Protein AF-A0A925D1R1-F1 (afdb_monomer)

Mean predicted aligned error: 11.57 Å

Radius of gyration: 19.48 Å; Cα contacts (8 Å, |Δi|>4): 40; chains: 1; bounding box: 42×37×50 Å

Structure (mmCIF, N/CA/C/O backbone):
data_AF-A0A925D1R1-F1
#
_entry.id   AF-A0A925D1R1-F1
#
loop_
_atom_site.group_PDB
_atom_site.id
_atom_site.type_symbol
_atom_site.label_atom_id
_atom_site.label_alt_id
_atom_site.label_comp_id
_atom_site.label_asym_id
_atom_site.label_entity_id
_atom_site.label_seq_id
_atom_site.pdbx_PDB_ins_code
_atom_site.Cartn_x
_atom_site.Cartn_y
_atom_site.Cartn_z
_atom_site.occupancy
_atom_site.B_iso_or_equiv
_atom_site.auth_seq_id
_atom_site.auth_comp_id
_atom_site.auth_asym_id
_atom_site.auth_atom_id
_atom_site.pdbx_PDB_model_num
ATOM 1 N N . MET A 1 1 ? -11.972 15.717 -10.775 1.00 43.28 1 MET A N 1
ATOM 2 C CA . MET A 1 1 ? -11.166 14.612 -10.213 1.00 43.28 1 MET A CA 1
ATOM 3 C C . MET A 1 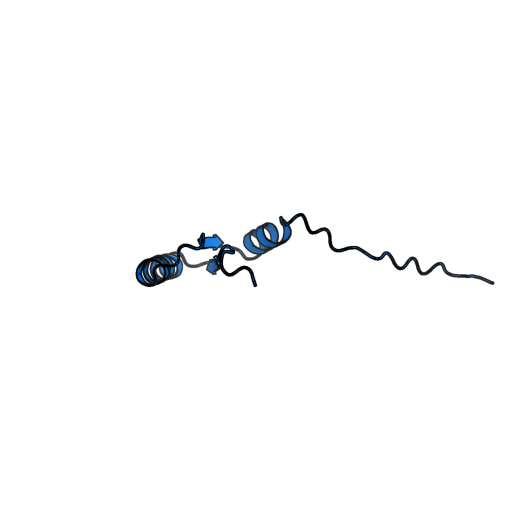1 ? -12.041 13.383 -10.158 1.00 43.28 1 MET A C 1
ATOM 5 O O . MET A 1 1 ? -13.086 13.438 -9.519 1.00 43.28 1 MET A O 1
ATOM 9 N N . ASN A 1 2 ? -11.672 12.333 -10.885 1.00 45.25 2 ASN A N 1
ATOM 10 C CA . ASN A 1 2 ? -12.423 11.086 -10.885 1.00 45.25 2 ASN A CA 1
ATOM 11 C C . ASN A 1 2 ? -12.138 10.376 -9.552 1.00 45.25 2 ASN A C 1
ATOM 13 O O . ASN A 1 2 ? -11.072 9.797 -9.379 1.00 45.25 2 ASN A O 1
ATOM 17 N N . LYS A 1 3 ? -13.034 10.516 -8.568 1.00 57.50 3 LYS A N 1
ATOM 18 C CA . LYS A 1 3 ? -12.862 9.937 -7.220 1.00 57.50 3 LYS A CA 1
ATOM 19 C C . LYS A 1 3 ? -13.037 8.409 -7.204 1.00 57.50 3 LYS A C 1
ATOM 21 O O . LYS A 1 3 ? -12.894 7.791 -6.160 1.00 57.50 3 LYS A O 1
ATOM 26 N N . SER A 1 4 ? -13.326 7.820 -8.362 1.00 67.31 4 SER A N 1
ATOM 27 C CA . SER A 1 4 ? -13.636 6.403 -8.562 1.00 67.31 4 SER A CA 1
ATOM 28 C C . SER A 1 4 ? -12.442 5.580 -9.068 1.00 67.31 4 SER A C 1
ATOM 30 O O . SER A 1 4 ? -12.621 4.447 -9.502 1.00 67.31 4 SER A O 1
ATOM 32 N N . GLY A 1 5 ? -11.233 6.153 -9.085 1.00 77.31 5 GLY A N 1
ATOM 33 C CA . GLY A 1 5 ? -10.023 5.453 -9.527 1.00 77.31 5 GLY A CA 1
ATOM 34 C C . GLY A 1 5 ? -9.585 4.349 -8.554 1.00 77.31 5 GLY A C 1
ATOM 35 O O . GLY A 1 5 ? -9.944 4.404 -7.375 1.00 77.31 5 GLY A O 1
ATOM 36 N N . PRO A 1 6 ? -8.822 3.348 -9.020 1.00 85.44 6 PRO A N 1
ATOM 37 C CA . PRO A 1 6 ? -8.292 2.308 -8.147 1.00 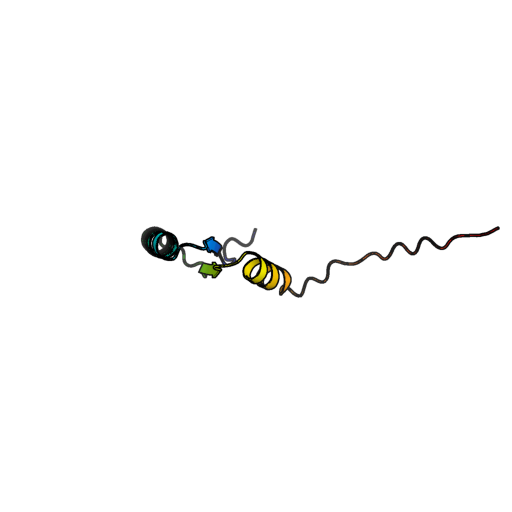85.44 6 PRO A CA 1
ATOM 38 C C . PRO A 1 6 ? -7.310 2.888 -7.118 1.00 85.44 6 PRO A C 1
ATOM 40 O O . PRO A 1 6 ? -6.569 3.825 -7.417 1.00 85.44 6 PRO A O 1
ATOM 43 N N . ILE A 1 7 ? -7.304 2.319 -5.913 1.00 88.81 7 ILE A N 1
ATOM 44 C CA . ILE A 1 7 ? -6.323 2.615 -4.863 1.00 88.81 7 ILE A CA 1
ATOM 45 C C . ILE A 1 7 ? -5.169 1.629 -5.034 1.00 88.81 7 ILE A C 1
ATOM 47 O O . ILE A 1 7 ? -5.390 0.420 -5.056 1.00 88.81 7 ILE A O 1
ATOM 51 N N . VAL A 1 8 ? -3.951 2.146 -5.170 1.00 90.50 8 VAL A N 1
ATOM 52 C CA . VAL A 1 8 ? -2.732 1.339 -5.282 1.00 90.50 8 VAL A CA 1
ATOM 53 C C . VAL A 1 8 ? -1.987 1.394 -3.953 1.00 90.50 8 VAL A C 1
ATOM 55 O O . VAL A 1 8 ? -1.706 2.484 -3.458 1.00 90.50 8 VAL A O 1
ATOM 58 N N . VAL A 1 9 ? -1.689 0.227 -3.390 1.00 92.00 9 VAL A N 1
ATOM 59 C CA . VAL A 1 9 ? -0.953 0.043 -2.135 1.00 92.00 9 VAL A CA 1
ATOM 60 C C . VAL A 1 9 ? 0.317 -0.744 -2.448 1.00 92.00 9 VAL A C 1
ATOM 62 O O . VAL A 1 9 ? 0.246 -1.740 -3.168 1.00 92.00 9 VAL A O 1
ATOM 65 N N . ILE A 1 10 ? 1.466 -0.285 -1.952 1.00 94.06 10 ILE A N 1
ATOM 66 C CA . ILE A 1 10 ? 2.764 -0.938 -2.152 1.00 94.06 10 ILE A CA 1
ATOM 67 C C . ILE A 1 10 ? 3.322 -1.245 -0.769 1.00 94.06 10 ILE A C 1
ATOM 69 O O . ILE A 1 10 ? 3.752 -0.320 -0.091 1.00 94.06 10 ILE A O 1
ATOM 73 N N . GLU A 1 11 ? 3.267 -2.507 -0.366 1.00 94.56 11 GLU A N 1
ATOM 74 C CA . GLU A 1 11 ? 3.748 -2.980 0.934 1.00 94.56 11 GLU A CA 1
ATOM 75 C C . GLU A 1 11 ? 4.399 -4.346 0.726 1.00 94.56 11 GLU A C 1
ATOM 77 O O . GLU A 1 11 ? 3.810 -5.229 0.097 1.00 94.56 11 GLU A O 1
ATOM 82 N N . ASP A 1 12 ? 5.627 -4.502 1.209 1.00 92.12 12 ASP A N 1
ATOM 83 C CA . ASP A 1 12 ? 6.421 -5.723 1.077 1.00 92.12 12 ASP A CA 1
ATOM 84 C C . ASP A 1 12 ? 6.187 -6.719 2.225 1.00 92.12 12 ASP A C 1
ATOM 86 O O . ASP A 1 12 ? 6.527 -7.899 2.093 1.00 92.12 12 ASP A O 1
ATOM 90 N N . ASP A 1 13 ? 5.561 -6.266 3.313 1.00 94.75 13 ASP A N 1
ATOM 91 C CA . ASP A 1 13 ? 5.146 -7.090 4.444 1.00 94.75 13 ASP A CA 1
ATOM 92 C C . ASP A 1 13 ? 3.683 -7.556 4.303 1.00 94.75 13 ASP A C 1
ATOM 94 O O . ASP A 1 13 ? 2.746 -6.765 4.139 1.00 94.75 13 ASP A O 1
ATOM 98 N N . LEU A 1 14 ? 3.484 -8.875 4.378 1.00 89.94 14 LEU A N 1
ATOM 99 C CA . LEU A 1 14 ? 2.170 -9.509 4.293 1.00 89.94 14 LEU A CA 1
ATOM 100 C C . LEU A 1 14 ? 1.291 -9.163 5.505 1.00 89.94 14 LEU A C 1
ATOM 102 O O . LEU A 1 14 ? 0.084 -8.975 5.346 1.00 89.94 14 LEU A O 1
ATOM 106 N N . ASP A 1 15 ? 1.881 -9.065 6.696 1.00 93.38 15 ASP A N 1
ATOM 107 C CA . ASP A 1 15 ? 1.146 -8.801 7.931 1.00 93.38 15 ASP A CA 1
ATOM 108 C C . ASP A 1 15 ? 0.571 -7.371 7.907 1.00 93.38 15 ASP A C 1
ATOM 110 O O . ASP A 1 15 ? -0.600 -7.152 8.236 1.00 93.38 15 ASP A O 1
ATOM 114 N N . ASP A 1 16 ? 1.346 -6.395 7.419 1.00 93.88 16 ASP A N 1
ATOM 115 C CA . ASP A 1 16 ? 0.874 -5.017 7.231 1.00 93.88 16 ASP A CA 1
ATOM 116 C C . ASP A 1 16 ? -0.212 -4.934 6.146 1.00 93.88 16 ASP A C 1
ATOM 118 O O . ASP A 1 16 ? -1.214 -4.219 6.299 1.00 93.88 16 ASP A O 1
ATOM 122 N N . GLN A 1 17 ? -0.076 -5.719 5.071 1.00 90.69 17 GLN A N 1
ATOM 123 C CA . GLN A 1 17 ? -1.088 -5.808 4.022 1.00 90.69 17 GLN A CA 1
ATOM 124 C C . GLN A 1 17 ? -2.444 -6.283 4.575 1.00 90.69 17 GLN A C 1
ATOM 126 O O . GLN A 1 17 ? -3.482 -5.707 4.226 1.00 90.69 17 GLN A O 1
ATOM 131 N N . GLU A 1 18 ? -2.461 -7.294 5.447 1.00 91.69 18 GLU A N 1
ATOM 132 C CA . GLU A 1 18 ? -3.690 -7.803 6.069 1.00 91.69 18 GLU A CA 1
ATOM 133 C C . GLU A 1 18 ? -4.388 -6.735 6.928 1.00 91.69 18 GLU A C 1
ATOM 135 O O . GLU A 1 18 ? -5.607 -6.547 6.827 1.00 91.69 18 GLU A O 1
ATOM 140 N N . ILE A 1 19 ? -3.621 -5.958 7.699 1.00 94.31 19 ILE A N 1
ATOM 141 C CA . ILE A 1 19 ? -4.154 -4.848 8.502 1.00 94.31 19 ILE A CA 1
ATOM 142 C C . ILE A 1 19 ? -4.799 -3.788 7.598 1.00 94.31 19 ILE A C 1
ATOM 144 O O . ILE A 1 19 ? -5.900 -3.300 7.883 1.00 94.31 19 ILE A O 1
ATOM 148 N N . LEU A 1 20 ? -4.153 -3.442 6.482 1.00 91.25 20 LEU A N 1
ATOM 149 C CA . LEU A 1 20 ? -4.691 -2.474 5.527 1.00 91.25 20 LEU A CA 1
ATOM 150 C C . LEU A 1 20 ? -5.987 -2.973 4.880 1.00 91.25 20 LEU A C 1
ATOM 152 O O . LEU A 1 20 ? -6.937 -2.195 4.763 1.00 91.25 20 LEU A O 1
ATOM 156 N N . VAL A 1 21 ? -6.067 -4.254 4.507 1.00 89.69 21 VAL A N 1
ATOM 157 C CA . VAL A 1 21 ? -7.303 -4.867 3.983 1.00 89.69 21 VAL A CA 1
ATOM 158 C C . VAL A 1 21 ? -8.453 -4.691 4.974 1.00 89.69 21 VAL A C 1
ATOM 160 O O . VAL A 1 21 ? -9.538 -4.245 4.585 1.00 89.69 21 VAL A O 1
ATOM 163 N N . GLU A 1 22 ? -8.226 -4.964 6.261 1.00 92.50 22 GLU A N 1
ATOM 164 C CA . GLU A 1 22 ? -9.251 -4.755 7.283 1.00 92.50 22 GLU A CA 1
ATOM 165 C C . GLU A 1 22 ? -9.677 -3.290 7.412 1.00 92.50 22 GLU A C 1
ATOM 167 O O . GLU A 1 22 ? -10.868 -3.003 7.563 1.00 92.50 22 GLU A O 1
ATOM 172 N N . ILE A 1 23 ? -8.722 -2.357 7.377 1.00 92.31 23 ILE A N 1
ATOM 173 C CA . ILE A 1 23 ? -8.995 -0.919 7.478 1.00 92.31 23 ILE A CA 1
ATOM 174 C C . ILE A 1 23 ? -9.854 -0.465 6.300 1.00 92.31 23 ILE A C 1
ATOM 176 O O . ILE A 1 23 ? -10.883 0.182 6.503 1.00 92.31 23 ILE A O 1
ATOM 180 N N . PHE A 1 24 ? -9.483 -0.831 5.075 1.00 89.81 24 PHE A N 1
ATOM 181 C CA . PHE A 1 24 ? -10.245 -0.457 3.889 1.00 89.81 24 PHE A CA 1
ATOM 182 C C . PHE A 1 24 ? -11.646 -1.069 3.878 1.00 89.81 24 PHE A C 1
ATOM 184 O O . PHE A 1 24 ? -12.607 -0.381 3.524 1.00 89.81 24 PHE A O 1
ATOM 191 N N . HIS A 1 25 ? -11.782 -2.315 4.339 1.00 88.19 25 HIS A N 1
ATOM 192 C CA . HIS A 1 25 ? -13.079 -2.964 4.494 1.00 88.19 25 HIS A CA 1
ATOM 193 C C . HIS A 1 25 ? -13.958 -2.243 5.531 1.00 88.19 25 HIS A C 1
ATOM 195 O O . HIS A 1 25 ? -15.138 -2.002 5.284 1.00 88.19 25 HIS A O 1
ATOM 201 N N . LYS A 1 26 ? -13.385 -1.826 6.669 1.00 92.81 26 LYS A N 1
ATOM 202 C CA . LYS A 1 26 ? -14.094 -1.061 7.714 1.00 92.81 26 LYS A CA 1
ATOM 203 C C . LYS A 1 26 ? -14.493 0.346 7.256 1.00 92.81 26 LYS A C 1
ATOM 205 O O . LYS A 1 26 ? -15.529 0.845 7.685 1.00 92.81 26 LYS A O 1
ATOM 210 N N . LEU A 1 27 ? -13.691 0.983 6.401 1.00 89.62 27 LEU A N 1
ATOM 211 C CA . LEU A 1 27 ? -13.966 2.321 5.862 1.00 89.62 27 LEU A CA 1
ATOM 212 C C . LEU A 1 27 ? -14.987 2.317 4.711 1.00 89.62 27 LEU A C 1
ATOM 214 O O . LEU A 1 27 ? -15.536 3.372 4.398 1.00 89.62 27 LEU A O 1
ATOM 218 N N . GLY A 1 28 ? -15.274 1.156 4.111 1.00 85.81 28 GLY A N 1
ATOM 219 C CA . GLY A 1 28 ? -16.331 1.004 3.107 1.00 85.81 28 GLY A CA 1
ATOM 220 C C . GLY A 1 28 ? -16.013 1.653 1.758 1.00 85.81 28 GLY A C 1
ATOM 221 O O . GLY A 1 28 ? -16.918 2.149 1.089 1.00 85.81 28 GLY A O 1
ATOM 222 N N . TYR A 1 29 ? -14.740 1.685 1.355 1.00 82.38 29 TYR A N 1
ATOM 223 C CA . TYR A 1 29 ? -14.372 2.175 0.026 1.00 82.38 29 TYR A CA 1
ATOM 224 C C . TYR A 1 29 ? -14.830 1.196 -1.061 1.00 82.38 29 TYR A C 1
ATOM 226 O O . TYR A 1 29 ? -14.452 0.029 -1.058 1.00 82.38 29 TYR A O 1
ATOM 234 N N . GLU A 1 30 ? -15.601 1.690 -2.031 1.00 79.75 30 GLU A N 1
ATOM 235 C CA . GLU A 1 30 ? -16.024 0.915 -3.211 1.00 79.75 30 GLU A CA 1
ATOM 236 C C . GLU A 1 30 ? -14.943 0.862 -4.305 1.00 79.75 30 GLU A C 1
ATOM 238 O O . GLU A 1 30 ? -15.059 0.129 -5.290 1.00 79.75 30 GLU A O 1
ATOM 243 N N . ASN A 1 31 ? -13.887 1.666 -4.162 1.00 84.69 31 ASN A N 1
ATOM 244 C CA . ASN A 1 31 ? -12.771 1.713 -5.094 1.00 84.69 31 ASN A CA 1
ATOM 245 C C . ASN A 1 31 ? -12.038 0.365 -5.115 1.00 84.69 31 ASN A C 1
ATOM 247 O O . ASN A 1 31 ? -11.743 -0.213 -4.072 1.00 84.69 31 ASN A O 1
ATOM 251 N N . LYS A 1 32 ? -11.672 -0.109 -6.311 1.00 84.69 32 LYS A N 1
ATOM 252 C CA . LYS A 1 32 ? -10.825 -1.298 -6.455 1.00 84.69 32 LYS A CA 1
ATOM 253 C C . LYS A 1 32 ? -9.466 -1.037 -5.804 1.00 84.69 32 LYS A C 1
ATOM 255 O O . LYS A 1 32 ? -8.776 -0.103 -6.207 1.00 84.69 32 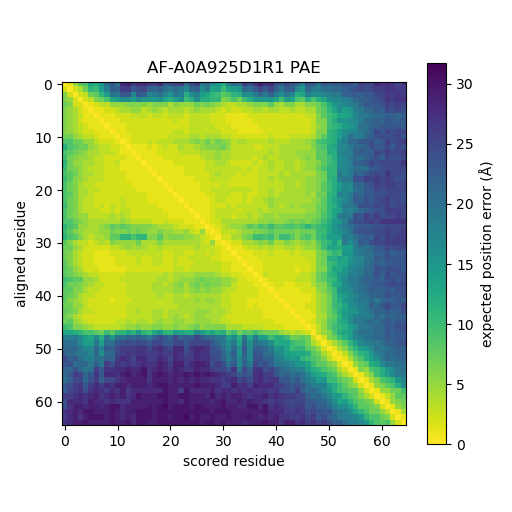LYS A O 1
ATOM 260 N N . ILE A 1 33 ? -9.077 -1.878 -4.854 1.00 88.69 33 ILE A N 1
ATOM 261 C CA . ILE A 1 33 ? -7.772 -1.807 -4.192 1.00 88.69 33 ILE A CA 1
ATOM 262 C C . ILE A 1 33 ? -6.848 -2.834 -4.833 1.00 88.69 33 ILE A C 1
ATOM 264 O O . ILE A 1 33 ? -7.253 -3.970 -5.089 1.00 88.69 33 ILE A O 1
ATOM 268 N N . ILE A 1 34 ? -5.631 -2.415 -5.154 1.00 90.25 34 ILE A N 1
ATOM 269 C CA . ILE A 1 34 ? -4.619 -3.232 -5.815 1.00 90.25 34 ILE A CA 1
ATOM 270 C C . ILE A 1 34 ? -3.352 -3.150 -4.978 1.00 90.25 34 ILE A C 1
ATOM 272 O O . ILE A 1 34 ? -2.865 -2.056 -4.701 1.00 90.25 34 ILE A O 1
ATOM 276 N N . TYR A 1 35 ? -2.849 -4.314 -4.585 1.00 90.88 35 TYR A N 1
ATOM 277 C CA . TYR A 1 35 ? -1.672 -4.451 -3.743 1.00 90.88 35 TYR A CA 1
ATOM 278 C C . TYR A 1 35 ? -0.486 -4.917 -4.578 1.00 90.88 35 TYR A C 1
ATOM 280 O O . TYR A 1 35 ? -0.635 -5.798 -5.429 1.00 90.88 35 TYR A O 1
ATOM 288 N N . PHE A 1 36 ? 0.676 -4.338 -4.311 1.00 92.81 36 PHE A N 1
ATOM 289 C CA . PHE A 1 36 ? 1.951 -4.723 -4.894 1.00 92.81 36 PHE A CA 1
ATOM 290 C C . PHE A 1 36 ? 2.970 -4.935 -3.783 1.00 92.81 36 PHE A C 1
ATOM 292 O O . PHE A 1 36 ? 3.037 -4.141 -2.852 1.00 92.81 36 PHE A O 1
ATOM 299 N N . VAL A 1 37 ? 3.775 -5.983 -3.924 1.00 91.69 37 VAL A N 1
ATOM 300 C CA . VAL A 1 37 ? 4.890 -6.286 -3.011 1.00 91.69 37 VAL A CA 1
ATOM 301 C C . VAL A 1 37 ? 6.156 -5.536 -3.429 1.00 91.69 37 VAL A C 1
ATOM 303 O O . VAL A 1 37 ? 7.027 -5.264 -2.613 1.00 91.69 37 VAL A O 1
ATOM 306 N N . ASP A 1 38 ? 6.257 -5.174 -4.710 1.00 91.81 38 ASP A N 1
ATOM 307 C CA . ASP A 1 38 ? 7.419 -4.498 -5.272 1.00 91.81 38 ASP A CA 1
ATOM 308 C C . ASP A 1 38 ? 7.027 -3.230 -6.038 1.00 91.81 38 ASP A C 1
ATOM 310 O O . ASP A 1 38 ? 6.014 -3.159 -6.747 1.00 91.81 38 ASP A O 1
ATOM 314 N N . GLY A 1 39 ? 7.879 -2.213 -5.918 1.00 89.62 39 GLY A N 1
ATOM 315 C CA . GLY A 1 39 ? 7.683 -0.929 -6.576 1.00 89.62 39 GLY A CA 1
ATOM 316 C C . GLY A 1 39 ? 7.775 -1.004 -8.101 1.00 89.62 39 GLY A C 1
ATOM 317 O O . GLY A 1 39 ? 7.135 -0.193 -8.767 1.00 89.62 39 GLY A O 1
ATOM 318 N N . ASN A 1 40 ? 8.518 -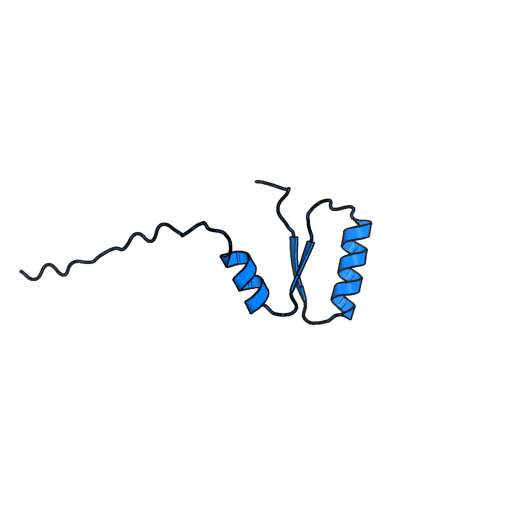1.958 -8.680 1.00 92.81 40 ASN A N 1
ATOM 319 C CA . ASN A 1 40 ? 8.587 -2.109 -10.136 1.00 92.81 40 ASN A CA 1
ATOM 320 C C . ASN A 1 40 ? 7.271 -2.640 -10.699 1.00 92.81 40 ASN A C 1
ATOM 322 O O . ASN A 1 40 ? 6.837 -2.158 -11.744 1.00 92.81 40 ASN A O 1
ATOM 326 N N . ASP A 1 41 ? 6.610 -3.567 -10.004 1.00 89.88 41 ASP A N 1
ATOM 327 C CA . ASP A 1 41 ? 5.296 -4.069 -10.415 1.00 89.88 41 ASP A CA 1
ATOM 328 C C . ASP A 1 41 ? 4.237 -2.964 -10.335 1.00 89.88 41 ASP A C 1
ATOM 330 O O . ASP A 1 41 ? 3.451 -2.771 -11.268 1.00 89.88 41 ASP A O 1
ATOM 334 N N . ALA A 1 42 ? 4.275 -2.164 -9.267 1.00 90.94 42 ALA A N 1
ATOM 335 C CA . ALA A 1 42 ? 3.415 -0.995 -9.133 1.00 90.94 42 ALA A CA 1
ATOM 336 C C . ALA A 1 42 ? 3.694 0.048 -10.227 1.00 90.94 42 ALA A C 1
ATOM 338 O O . ALA A 1 42 ? 2.771 0.573 -10.850 1.00 90.94 42 ALA A O 1
ATOM 339 N N . LEU A 1 43 ? 4.968 0.325 -10.513 1.00 89.94 43 LEU A N 1
ATOM 340 C CA . LEU A 1 43 ? 5.387 1.241 -11.571 1.00 89.94 43 LEU A CA 1
ATOM 341 C C . LEU A 1 43 ? 4.949 0.740 -12.952 1.00 89.94 43 LEU A C 1
ATOM 343 O O . LEU A 1 43 ? 4.462 1.526 -13.764 1.00 89.94 43 LEU A O 1
ATOM 347 N N . ALA A 1 44 ? 5.084 -0.559 -13.219 1.00 90.19 44 ALA A N 1
ATOM 348 C CA . ALA A 1 44 ? 4.606 -1.179 -14.446 1.00 90.19 44 ALA A CA 1
ATOM 349 C C . ALA A 1 44 ? 3.087 -1.023 -14.578 1.00 90.19 44 ALA A C 1
ATOM 351 O O . ALA A 1 44 ? 2.615 -0.632 -15.642 1.00 90.19 44 A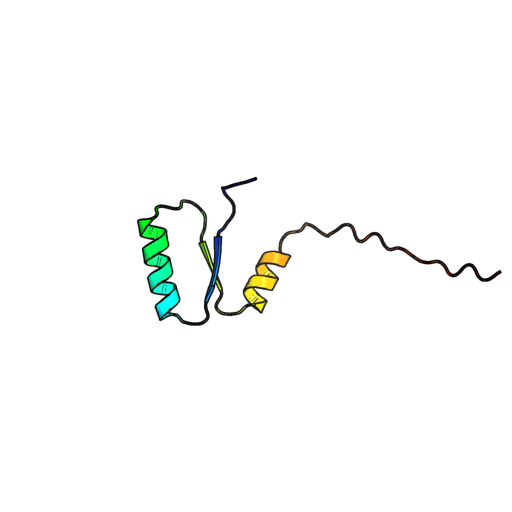LA A O 1
ATOM 352 N N . TYR A 1 45 ? 2.328 -1.244 -13.501 1.00 87.38 45 TYR A N 1
ATOM 353 C CA . TYR A 1 45 ? 0.880 -1.036 -13.479 1.00 87.38 45 TYR A CA 1
ATOM 354 C C . TYR A 1 45 ? 0.481 0.424 -13.746 1.00 87.38 45 TYR A C 1
ATOM 356 O O . TYR A 1 45 ? -0.415 0.685 -14.547 1.00 87.38 45 TYR A O 1
ATOM 364 N N . LEU A 1 46 ? 1.168 1.393 -13.134 1.00 85.31 46 LEU A N 1
ATOM 365 C CA . LEU A 1 46 ? 0.910 2.821 -13.362 1.00 85.31 46 LEU A CA 1
ATOM 366 C C . LEU A 1 46 ? 1.218 3.239 -14.811 1.00 85.31 46 LEU A C 1
ATOM 368 O O . LEU A 1 46 ? 0.484 4.031 -15.410 1.00 85.31 46 LEU A O 1
ATOM 372 N N . ASN A 1 47 ? 2.266 2.657 -15.397 1.00 85.06 47 ASN A N 1
ATOM 373 C CA . ASN A 1 47 ? 2.696 2.918 -16.770 1.00 85.06 47 ASN A CA 1
ATOM 374 C C . ASN A 1 47 ? 1.911 2.130 -17.836 1.00 85.06 47 ASN A C 1
ATOM 376 O O . ASN A 1 47 ? 2.079 2.405 -19.020 1.00 85.06 47 ASN A O 1
ATOM 380 N N . GLN A 1 48 ? 1.043 1.186 -17.452 1.00 76.50 48 GLN A N 1
ATOM 381 C CA . GLN A 1 48 ? 0.139 0.487 -18.380 1.00 76.50 48 GLN A CA 1
ATOM 382 C C . GLN A 1 48 ? -1.013 1.372 -18.880 1.00 76.50 48 GLN A C 1
ATOM 384 O O . GLN A 1 48 ? -1.758 0.961 -19.767 1.00 76.50 48 GLN A O 1
ATOM 389 N N . SER A 1 49 ? -1.180 2.585 -18.340 1.00 59.31 49 SER A N 1
ATOM 390 C CA . SER A 1 49 ? -2.100 3.553 -18.932 1.00 59.31 49 SER A CA 1
ATOM 391 C C . SER A 1 49 ? -1.564 4.016 -20.293 1.00 59.31 49 SER A C 1
ATOM 393 O O . SER A 1 49 ? -0.559 4.716 -20.371 1.00 59.31 49 SER A O 1
ATOM 395 N N . ASP A 1 50 ? -2.278 3.657 -21.366 1.00 55.00 50 ASP A N 1
ATOM 396 C CA . ASP A 1 50 ? -2.074 4.045 -22.780 1.00 55.00 50 ASP A CA 1
ATOM 397 C C . ASP A 1 50 ? -2.068 5.569 -23.049 1.00 55.00 50 ASP A C 1
ATOM 399 O O . ASP A 1 50 ? -2.179 6.035 -24.184 1.00 55.00 50 ASP A O 1
ATOM 403 N N . THR A 1 51 ? -1.918 6.400 -22.024 1.00 50.53 51 THR A N 1
ATOM 404 C CA . THR A 1 51 ? -1.506 7.789 -22.187 1.00 50.53 51 THR A CA 1
ATOM 405 C C . THR A 1 51 ? -0.021 7.823 -22.498 1.00 50.53 51 THR A C 1
ATOM 407 O O . THR A 1 51 ? 0.809 8.156 -21.658 1.00 50.53 51 THR A O 1
ATOM 410 N N . GLN A 1 52 ? 0.299 7.504 -23.751 1.00 44.72 52 GLN A N 1
ATOM 411 C CA . GLN A 1 52 ? 1.528 7.941 -24.388 1.00 44.72 52 GLN A CA 1
ATOM 412 C C . GLN A 1 52 ? 1.638 9.454 -24.132 1.00 44.72 52 GLN A C 1
ATOM 414 O O . GLN A 1 52 ? 0.811 10.217 -24.647 1.00 44.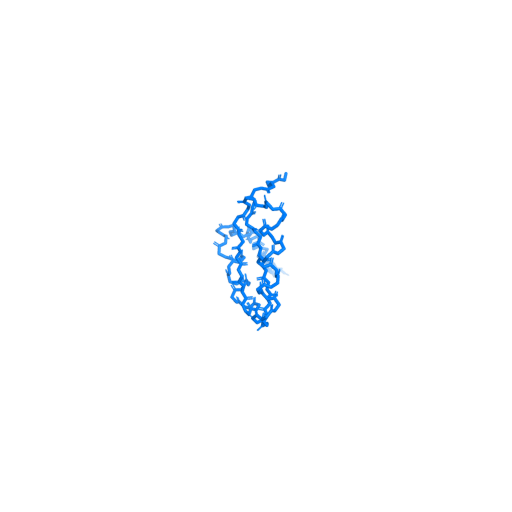72 52 GLN A O 1
ATOM 419 N N . PRO A 1 53 ? 2.581 9.925 -23.293 1.00 48.78 53 PRO A N 1
ATOM 420 C CA . PRO A 1 53 ? 2.807 11.351 -23.172 1.00 48.78 53 PRO A CA 1
ATOM 421 C C . PRO A 1 53 ? 3.151 11.822 -24.579 1.00 48.78 53 PRO A C 1
ATOM 423 O O . PRO A 1 53 ? 3.957 11.173 -25.249 1.00 48.78 53 PRO A O 1
ATOM 426 N N . PHE A 1 54 ? 2.534 12.906 -25.052 1.00 48.28 54 PHE A N 1
ATOM 427 C CA . PHE A 1 54 ? 2.978 13.548 -26.283 1.00 48.28 54 PHE A CA 1
ATOM 428 C C . PHE 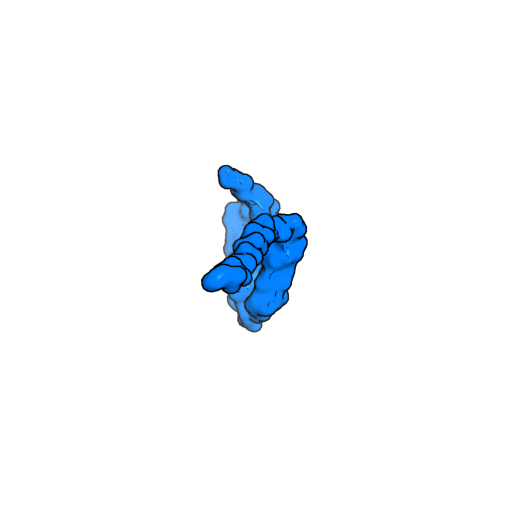A 1 54 ? 4.464 13.869 -26.119 1.00 48.28 54 PHE A C 1
ATOM 430 O O . PHE A 1 54 ? 4.842 14.849 -25.477 1.00 48.28 54 PHE A O 1
ATOM 437 N N . PHE A 1 55 ? 5.319 13.008 -26.667 1.00 42.62 55 PHE A N 1
ATOM 438 C CA . PHE A 1 55 ? 6.735 13.265 -26.770 1.00 42.62 55 PHE A CA 1
ATOM 439 C C . PHE A 1 55 ? 6.860 14.298 -27.881 1.00 42.62 55 PHE A C 1
ATOM 441 O O . PHE A 1 55 ? 6.951 13.959 -29.061 1.00 42.62 55 PHE A O 1
ATOM 448 N N . ASN A 1 56 ? 6.805 15.580 -27.514 1.00 38.59 56 ASN A N 1
ATOM 449 C CA . ASN A 1 56 ? 7.293 16.630 -28.391 1.00 38.59 56 ASN A CA 1
ATOM 450 C C . ASN A 1 56 ? 8.794 16.382 -28.536 1.00 38.59 56 ASN A C 1
ATOM 452 O O .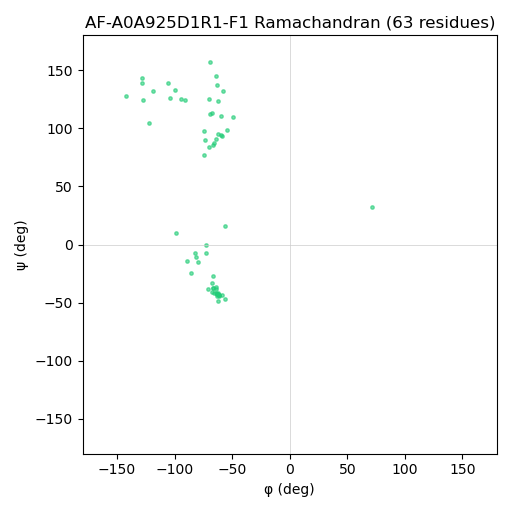 ASN A 1 56 ? 9.609 16.824 -27.727 1.00 38.59 56 AS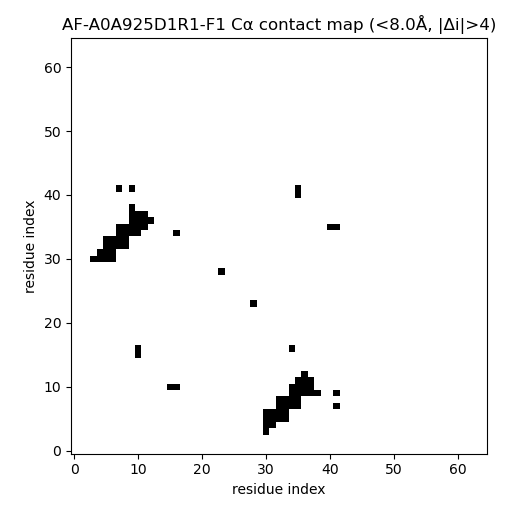N A O 1
ATOM 456 N N . SER A 1 57 ? 9.146 15.606 -29.558 1.00 41.16 57 SER A N 1
ATOM 457 C CA . SER A 1 57 ? 10.499 15.535 -30.067 1.00 41.16 57 SER A CA 1
ATOM 458 C C . SER A 1 57 ? 10.873 16.950 -30.495 1.00 41.16 57 SER A C 1
ATOM 460 O O . SER A 1 57 ? 10.586 17.378 -31.611 1.00 41.16 57 SER A O 1
ATOM 462 N N . PHE A 1 58 ? 11.508 17.705 -29.602 1.00 48.31 58 PHE A N 1
ATOM 463 C CA . PHE A 1 58 ? 12.365 18.793 -30.031 1.00 48.31 58 PHE A CA 1
ATOM 464 C C . PHE A 1 58 ? 13.554 18.142 -30.738 1.00 48.31 58 PHE A C 1
ATOM 466 O O . PHE A 1 58 ? 14.597 17.873 -30.144 1.00 48.31 58 PHE A O 1
ATOM 473 N N . ARG A 1 59 ? 13.389 17.868 -32.037 1.00 47.41 59 ARG A N 1
ATOM 474 C CA . ARG A 1 59 ? 14.525 17.808 -32.951 1.00 47.41 59 ARG A CA 1
ATOM 475 C C . ARG A 1 59 ? 15.140 19.202 -32.949 1.00 47.41 59 ARG A C 1
ATOM 477 O O . ARG A 1 59 ? 14.691 20.089 -33.665 1.00 47.41 59 ARG A O 1
ATOM 484 N N . CYS A 1 60 ? 16.158 19.397 -32.117 1.00 50.59 60 CYS A N 1
ATOM 485 C CA . CYS A 1 60 ? 17.107 20.480 -32.311 1.00 50.59 60 CYS A CA 1
ATOM 486 C C . CYS A 1 60 ? 17.925 20.113 -33.554 1.00 50.59 60 CYS A C 1
ATOM 488 O O . CYS A 1 60 ? 18.969 19.459 -33.471 1.00 50.59 60 CYS A O 1
ATOM 490 N N . GLU A 1 61 ? 17.384 20.435 -34.731 1.00 52.75 61 GLU A N 1
ATOM 491 C CA . GLU A 1 61 ? 18.165 20.430 -35.957 1.00 52.75 61 GLU A CA 1
ATOM 492 C C . GLU A 1 61 ? 19.292 21.434 -35.758 1.00 52.75 61 GLU A C 1
ATOM 494 O O . GLU A 1 61 ? 19.077 22.639 -35.649 1.00 52.75 61 GLU A O 1
ATOM 499 N N . HIS A 1 62 ? 20.507 20.905 -35.646 1.00 53.12 62 HIS A N 1
ATOM 500 C CA . HIS A 1 62 ? 21.714 21.695 -35.752 1.00 53.12 62 HIS A CA 1
ATOM 501 C C . HIS A 1 62 ? 21.713 22.339 -37.139 1.00 53.12 62 HIS A C 1
ATOM 503 O O . HIS A 1 62 ? 22.156 21.732 -38.115 1.00 53.12 62 HIS A O 1
ATOM 509 N N . ALA A 1 63 ? 21.219 23.571 -37.223 1.00 49.72 63 ALA A N 1
ATOM 510 C CA . ALA A 1 63 ? 21.525 24.465 -38.319 1.00 49.72 63 ALA A CA 1
ATOM 511 C C . ALA A 1 63 ? 23.024 24.783 -38.232 1.00 49.72 63 ALA A C 1
ATOM 513 O O . ALA A 1 63 ? 23.446 25.732 -37.576 1.00 49.72 63 ALA A O 1
ATOM 514 N N . LYS A 1 64 ? 23.846 23.933 -38.857 1.00 52.16 64 LYS A N 1
ATOM 515 C CA . LYS A 1 64 ? 25.149 24.364 -39.351 1.00 52.16 64 LYS A CA 1
ATOM 516 C C . LYS A 1 64 ? 24.878 25.312 -40.517 1.00 52.16 64 LYS A C 1
ATOM 518 O O . LYS A 1 64 ? 24.399 24.869 -41.558 1.00 52.16 64 LYS A O 1
ATOM 523 N N . SER A 1 65 ? 25.202 26.583 -40.323 1.00 54.84 65 SER A N 1
ATOM 524 C CA . SER A 1 65 ? 25.611 27.499 -41.383 1.00 54.84 65 SER A CA 1
ATOM 525 C C . SER A 1 65 ? 26.908 28.167 -40.967 1.00 54.84 65 SER A C 1
ATOM 527 O O . SER A 1 65 ? 27.132 28.303 -39.745 1.00 54.84 65 SER A O 1
#

pLDDT: mean 76.65, std 19.06, range [38.59, 94.75]

Foldseek 3Di:
DPPQEAAEEEALDPVVVVVVVVVCVVVPDPHHYHYHNDPVVVVVVVVPPPPPPPPPPPPPPPPDD

Sequence (65 aa):
MNKSGPIVVIEDDLDDQEILVEIFHKLGYENKIIYFVDGNDALAYLNQSDTQPFFNSFRCEHAKS

Solvent-accessible surface area (backbone atoms only — not comparable to full-atom values): 4308 Å² total; per-residue (Å²): 130,79,88,73,53,67,46,80,45,78,50,74,49,67,70,61,48,53,54,50,52,53,52,47,60,74,71,63,66,86,47,55,74,45,81,26,63,44,71,65,62,47,50,51,58,68,63,65,53,86,71,72,71,86,75,78,75,78,75,78,72,80,80,83,126

Secondary structure (DSSP, 8-state):
--TTSPEEEE-S-HHHHHHHHHHHHHHT--SPEEEESSHHHHHHHHHTS----------------

Nearest PDB structures (foldseek):
  5brj-assembly1_A-2  TM=9.477E-01  e=5.581E-02  Agrobacterium tumefaciens CCNWGS0286
  5te9-assembly1_A-2  TM=8.345E-01  e=1.462E-01  Paraburkholderia phymatum STM815
  4xlt-assembly1_A  TM=8.310E-01  e=1.003E+00  Dyadobacter fermentans DSM 18053
  3bl4-assembly1_B  TM=6.978E-01  e=1.151E+00  Arthrobacter sp. FB24
  3s9n-assembly2_D-3  TM=5.936E-01  e=1.233E+00  Homo sapiens